Protein AF-A0A845UFA1-F1 (afdb_monomer_lite)

Radius of gyration: 17.44 Å; chains: 1; bounding box: 56×35×31 Å

Sequence (83 aa):
MKTLITSALIATAALTGAASAASTAANATNIIESALPGTDLSALSTEQLVAVAGTLQNTDGGAAKKAGVTRALIKSLQFKAEQ

Secondary structure (DSSP, 8-state):
--SHHHHHHHHHHHHHHHHHHHHHHHHHHHHHHHHSTT---TTS-HHHHHHHHHHHHH--S-HHHHHHHHHHHHHHHHHHH--

Structure (mmCIF, N/CA/C/O backbone):
data_AF-A0A845UFA1-F1
#
_entry.id   AF-A0A845UFA1-F1
#
loop_
_atom_site.group_PDB
_atom_site.id
_atom_site.type_symbol
_atom_site.label_atom_id
_atom_site.label_alt_id
_atom_site.label_comp_id
_atom_site.label_asym_id
_atom_site.label_entity_id
_atom_site.label_seq_id
_atom_site.pdbx_PDB_ins_code
_atom_site.Cartn_x
_atom_site.Cartn_y
_atom_site.Cartn_z
_atom_site.occupancy
_atom_site.B_iso_or_equiv
_atom_site.auth_seq_id
_atom_site.auth_comp_id
_atom_site.auth_asym_id
_atom_site.auth_atom_id
_atom_site.pdbx_PDB_model_num
ATOM 1 N N . MET A 1 1 ? -40.051 21.908 6.758 1.00 49.31 1 MET A N 1
ATOM 2 C CA . MET A 1 1 ? -39.727 20.932 5.689 1.00 49.31 1 MET A CA 1
ATOM 3 C C . MET A 1 1 ? -38.524 21.396 4.848 1.00 49.31 1 MET A C 1
ATOM 5 O O . MET A 1 1 ? -38.649 21.541 3.642 1.00 49.31 1 MET A O 1
ATOM 9 N N . LYS A 1 2 ? -37.362 21.702 5.451 1.00 53.66 2 LYS A N 1
ATOM 10 C CA . LYS A 1 2 ? -36.238 22.350 4.726 1.00 53.66 2 LYS A CA 1
ATOM 11 C C . LYS A 1 2 ? -34.849 21.791 5.077 1.00 53.66 2 LYS A C 1
ATOM 13 O O . LYS A 1 2 ? -33.848 22.280 4.580 1.00 53.66 2 LYS A O 1
ATOM 18 N N . THR A 1 3 ? -34.802 20.761 5.919 1.00 52.72 3 THR A N 1
ATOM 19 C CA . THR A 1 3 ? -33.576 20.168 6.478 1.00 52.72 3 THR A CA 1
ATOM 20 C C . THR A 1 3 ? -33.190 18.833 5.842 1.00 52.72 3 THR A C 1
ATOM 22 O O . THR A 1 3 ? -32.080 18.369 6.050 1.00 52.72 3 THR A O 1
ATOM 25 N N . LEU A 1 4 ? -34.074 18.217 5.051 1.00 54.03 4 LEU A N 1
ATOM 26 C CA . LEU A 1 4 ? -33.842 16.872 4.506 1.00 54.03 4 LEU A CA 1
ATOM 27 C C . LEU A 1 4 ? -32.929 16.858 3.268 1.00 54.03 4 LEU A C 1
ATOM 29 O O . LEU A 1 4 ? -32.314 15.839 2.977 1.00 54.03 4 LEU A O 1
ATOM 33 N N . ILE A 1 5 ? -32.806 17.980 2.552 1.00 56.38 5 ILE A N 1
ATOM 34 C CA . ILE A 1 5 ? -32.034 18.046 1.297 1.00 56.38 5 ILE A CA 1
ATOM 35 C C . ILE A 1 5 ? -30.532 18.243 1.572 1.00 56.38 5 ILE A C 1
ATOM 37 O O . ILE A 1 5 ? -29.689 17.734 0.837 1.00 56.38 5 ILE A O 1
ATOM 41 N N . THR A 1 6 ? -30.167 18.923 2.661 1.00 52.41 6 THR A N 1
ATOM 42 C CA . THR A 1 6 ? -28.766 19.223 2.998 1.00 52.41 6 THR A CA 1
ATOM 43 C C . THR A 1 6 ? -27.984 17.989 3.457 1.00 52.41 6 THR A C 1
ATOM 45 O O . THR A 1 6 ? -26.808 17.854 3.127 1.00 52.41 6 THR A O 1
ATOM 48 N N . SER A 1 7 ? -28.625 17.049 4.158 1.00 52.47 7 SER A N 1
ATOM 49 C CA . SER A 1 7 ? -27.980 15.816 4.637 1.00 52.47 7 SER A CA 1
ATOM 50 C C . SER A 1 7 ? -27.568 14.874 3.498 1.00 52.47 7 SER A C 1
ATOM 52 O O . SER A 1 7 ? -26.526 14.228 3.585 1.00 52.47 7 SER A O 1
ATOM 54 N N . ALA A 1 8 ? -28.341 14.831 2.407 1.00 54.34 8 ALA A N 1
ATOM 55 C CA . ALA A 1 8 ? -28.043 13.986 1.249 1.00 54.34 8 ALA A CA 1
ATOM 56 C C . ALA A 1 8 ? -26.808 14.469 0.462 1.00 54.34 8 ALA A C 1
ATOM 58 O O . ALA A 1 8 ? -26.020 13.650 -0.019 1.00 54.34 8 ALA A O 1
ATOM 59 N N . LEU A 1 9 ? -26.593 15.789 0.371 1.00 53.88 9 LEU A N 1
ATOM 60 C CA . LEU A 1 9 ? -25.397 16.347 -0.274 1.00 53.88 9 LEU A CA 1
ATOM 61 C C . LEU A 1 9 ? -24.120 16.073 0.534 1.00 53.88 9 LEU A C 1
ATOM 63 O O . LEU A 1 9 ? -23.099 15.712 -0.047 1.00 53.88 9 LEU A O 1
ATOM 67 N N . ILE A 1 10 ? -24.176 16.200 1.863 1.00 60.38 10 ILE A N 1
ATOM 68 C CA . ILE A 1 10 ? -23.019 15.950 2.740 1.00 60.38 10 ILE A CA 1
ATOM 69 C C . ILE A 1 10 ? -22.631 14.464 2.701 1.00 60.38 10 ILE A C 1
ATOM 71 O O . ILE A 1 10 ? -21.452 14.135 2.573 1.00 60.38 10 ILE A O 1
ATOM 75 N N . ALA A 1 11 ? -23.620 13.564 2.717 1.00 56.84 11 ALA A N 1
ATOM 76 C CA . ALA A 1 11 ? -23.387 12.130 2.559 1.00 56.84 11 ALA A CA 1
ATOM 77 C C . ALA A 1 11 ? -22.783 11.779 1.184 1.00 56.84 11 ALA A C 1
ATOM 79 O O . ALA A 1 11 ? -21.905 10.924 1.103 1.00 56.84 11 ALA A O 1
ATOM 80 N N . THR A 1 12 ? -23.184 12.472 0.112 1.00 55.78 12 THR A N 1
ATOM 81 C CA . THR A 1 12 ? -22.640 12.265 -1.244 1.00 55.78 12 THR A CA 1
ATOM 82 C C . THR A 1 12 ? -21.185 12.725 -1.370 1.00 55.78 12 THR A C 1
ATOM 84 O O . THR A 1 12 ? -20.375 12.042 -2.000 1.00 55.78 12 THR A O 1
ATOM 87 N N . ALA A 1 13 ? -20.818 13.849 -0.750 1.00 58.06 13 ALA A N 1
ATOM 88 C CA . ALA A 1 13 ? -19.435 14.328 -0.740 1.00 58.06 13 ALA A CA 1
ATOM 89 C C . ALA A 1 13 ? -18.519 13.398 0.075 1.00 58.06 13 ALA A C 1
ATOM 91 O O . ALA A 1 13 ? -17.427 13.056 -0.379 1.00 58.06 13 ALA A O 1
ATOM 92 N N . ALA A 1 14 ? -18.990 12.922 1.233 1.00 58.03 14 ALA A N 1
ATOM 93 C CA . ALA A 1 14 ? -18.268 11.939 2.037 1.00 58.03 14 ALA A CA 1
ATOM 94 C C . ALA A 1 14 ? -18.114 10.591 1.306 1.00 58.03 14 ALA A C 1
ATOM 96 O O . ALA A 1 14 ? -17.035 10.002 1.327 1.00 58.03 14 ALA A O 1
ATOM 97 N N . LEU A 1 15 ? -19.153 10.132 0.597 1.00 56.75 15 LEU A N 1
ATOM 98 C CA . LEU A 1 15 ? -19.115 8.899 -0.196 1.00 56.75 15 LEU A CA 1
ATOM 99 C C . LEU A 1 15 ? -18.161 9.010 -1.396 1.00 56.75 15 LEU A C 1
ATOM 101 O O . LEU A 1 15 ? -17.388 8.091 -1.657 1.00 56.75 15 LEU A O 1
ATOM 105 N N . THR A 1 16 ? -18.163 10.150 -2.090 1.00 60.41 16 THR A N 1
ATOM 106 C CA . THR A 1 16 ? -17.236 10.419 -3.204 1.00 60.41 16 THR A CA 1
ATOM 107 C C . THR A 1 16 ? -15.783 10.514 -2.721 1.00 60.41 16 THR A C 1
ATOM 109 O O . THR A 1 16 ? -14.873 9.984 -3.365 1.00 60.41 16 THR A O 1
ATOM 112 N N . GLY A 1 17 ? -15.553 11.135 -1.559 1.00 58.84 17 GLY A N 1
ATOM 113 C CA . GLY A 1 17 ? -14.237 11.182 -0.919 1.00 58.84 17 GLY A CA 1
ATOM 114 C C . GLY A 1 17 ? -13.726 9.794 -0.519 1.00 58.84 17 GLY A C 1
ATOM 115 O O . GLY A 1 17 ? -12.585 9.445 -0.822 1.00 58.84 17 GLY A O 1
ATOM 116 N N . ALA A 1 18 ? -14.587 8.963 0.076 1.00 59.81 18 ALA A N 1
ATOM 117 C CA . ALA A 1 18 ? -14.252 7.589 0.452 1.00 59.81 18 ALA A CA 1
ATOM 118 C C . ALA A 1 18 ? -13.959 6.697 -0.767 1.00 59.81 18 ALA A C 1
ATOM 120 O O . ALA A 1 18 ? -12.996 5.933 -0.750 1.00 59.81 18 ALA A O 1
ATOM 121 N N . ALA A 1 19 ? -14.733 6.830 -1.850 1.00 60.06 19 ALA A N 1
ATOM 122 C CA . ALA A 1 19 ? -14.497 6.098 -3.095 1.00 60.06 19 ALA A CA 1
ATOM 123 C C . ALA A 1 19 ? -13.139 6.453 -3.725 1.00 60.06 19 ALA A C 1
ATOM 125 O O . ALA A 1 19 ? -12.409 5.574 -4.185 1.00 60.06 19 ALA A O 1
ATOM 126 N N . SER A 1 20 ? -12.767 7.735 -3.688 1.00 61.00 20 SER A N 1
ATOM 127 C CA . SER A 1 20 ? -11.489 8.213 -4.228 1.00 61.00 20 SER A CA 1
ATOM 128 C C . SER A 1 20 ? -10.301 7.687 -3.411 1.00 61.00 20 SER A C 1
ATOM 130 O O . SER A 1 20 ? -9.307 7.222 -3.975 1.00 61.00 20 SER A O 1
ATOM 132 N N . ALA A 1 21 ? -10.419 7.676 -2.080 1.00 61.44 21 ALA A N 1
ATOM 133 C CA . ALA A 1 21 ? -9.409 7.104 -1.192 1.00 61.44 21 ALA A CA 1
ATOM 134 C C . ALA A 1 21 ? -9.273 5.580 -1.368 1.00 61.44 21 ALA A C 1
ATOM 136 O O . ALA A 1 21 ? -8.156 5.070 -1.463 1.00 61.44 21 ALA A O 1
ATOM 137 N N . ALA A 1 22 ? -10.393 4.859 -1.489 1.00 65.38 22 ALA A N 1
ATOM 138 C CA . ALA A 1 22 ? -10.403 3.414 -1.713 1.00 65.38 22 ALA A CA 1
ATOM 139 C C . ALA A 1 22 ? -9.774 3.028 -3.062 1.00 65.38 22 ALA A C 1
ATOM 141 O O . ALA A 1 22 ? -8.977 2.094 -3.131 1.00 65.38 22 ALA A O 1
ATOM 142 N N . SER A 1 23 ? -10.067 3.779 -4.129 1.00 72.81 23 SER A N 1
ATOM 143 C CA . SER A 1 23 ? -9.470 3.538 -5.447 1.00 72.81 23 SER A CA 1
ATOM 144 C C . SER A 1 23 ? -7.960 3.793 -5.447 1.00 72.81 23 SER A C 1
ATOM 146 O O . SER A 1 23 ? -7.204 3.065 -6.091 1.00 72.81 23 SER A O 1
ATOM 148 N N . THR A 1 24 ? -7.506 4.799 -4.695 1.00 75.06 24 THR A N 1
ATOM 149 C CA . THR A 1 24 ? -6.077 5.106 -4.549 1.00 75.06 24 THR A CA 1
ATOM 150 C C . THR A 1 24 ? -5.354 4.002 -3.771 1.00 75.06 24 THR A C 1
ATOM 152 O O . THR A 1 24 ? -4.273 3.575 -4.177 1.00 75.06 24 THR A O 1
ATOM 155 N N . ALA A 1 25 ? -5.978 3.481 -2.708 1.00 75.06 25 ALA A N 1
ATOM 156 C CA . ALA A 1 25 ? -5.471 2.345 -1.941 1.00 75.06 25 ALA A CA 1
ATOM 157 C C . ALA A 1 25 ? -5.324 1.093 -2.816 1.00 75.06 25 ALA A C 1
ATOM 159 O O . ALA A 1 25 ? -4.256 0.492 -2.861 1.00 75.06 25 ALA A O 1
ATOM 160 N N . ALA A 1 26 ? -6.372 0.740 -3.566 1.00 80.44 26 ALA A N 1
ATOM 161 C CA . ALA A 1 26 ? -6.375 -0.435 -4.432 1.00 80.44 26 ALA A CA 1
ATOM 162 C C . ALA A 1 26 ? -5.291 -0.360 -5.519 1.00 80.44 26 ALA A C 1
ATOM 164 O O . ALA A 1 26 ? -4.617 -1.354 -5.796 1.00 80.44 26 ALA A O 1
ATOM 165 N N . ASN A 1 27 ? -5.083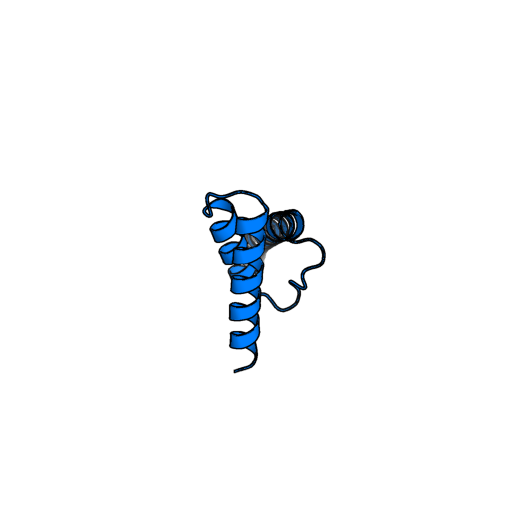 0.818 -6.114 1.00 84.81 27 ASN A N 1
ATOM 166 C CA . ASN A 1 27 ? -4.009 1.020 -7.085 1.00 84.81 27 ASN A CA 1
ATOM 167 C C . ASN A 1 27 ? -2.622 0.863 -6.437 1.00 84.81 27 ASN A C 1
ATOM 169 O O . ASN A 1 27 ? -1.755 0.183 -6.981 1.00 84.81 27 ASN A O 1
ATOM 173 N N . ALA A 1 28 ? -2.423 1.442 -5.249 1.00 83.75 28 ALA A N 1
ATOM 174 C CA . ALA A 1 28 ? -1.174 1.312 -4.509 1.00 83.75 28 ALA A CA 1
ATOM 175 C C . ALA A 1 28 ? -0.861 -0.151 -4.151 1.00 83.75 28 ALA A C 1
ATOM 177 O O . ALA A 1 28 ? 0.256 -0.607 -4.386 1.00 83.75 28 ALA A O 1
ATOM 178 N N . THR A 1 29 ? -1.853 -0.905 -3.668 1.00 84.19 29 THR A N 1
ATOM 179 C CA . THR A 1 29 ? -1.733 -2.343 -3.390 1.00 84.19 29 THR A CA 1
ATOM 180 C C . THR A 1 29 ? -1.297 -3.115 -4.631 1.00 84.19 29 THR A C 1
ATOM 182 O O . THR A 1 29 ? -0.314 -3.845 -4.566 1.00 84.19 29 THR A O 1
ATOM 185 N N . ASN A 1 30 ? -1.939 -2.891 -5.783 1.00 85.38 30 ASN A N 1
ATOM 186 C CA . ASN A 1 30 ? -1.571 -3.563 -7.036 1.00 85.38 30 ASN A CA 1
ATOM 187 C C . ASN A 1 30 ? -0.118 -3.285 -7.453 1.00 85.38 30 ASN A C 1
ATOM 189 O O . ASN A 1 30 ? 0.598 -4.199 -7.861 1.00 85.38 30 ASN A O 1
ATOM 193 N N . ILE A 1 31 ? 0.343 -2.036 -7.326 1.00 84.44 31 ILE A N 1
ATOM 194 C CA . ILE A 1 31 ? 1.732 -1.665 -7.642 1.00 84.44 31 ILE A CA 1
ATOM 195 C C . ILE A 1 31 ? 2.712 -2.412 -6.729 1.00 84.44 31 ILE A C 1
ATOM 197 O O . ILE A 1 31 ? 3.743 -2.907 -7.190 1.00 84.44 31 ILE A O 1
ATOM 201 N N . ILE A 1 32 ? 2.395 -2.495 -5.436 1.00 83.75 32 ILE A N 1
ATOM 202 C CA . ILE A 1 32 ? 3.241 -3.163 -4.446 1.00 83.75 32 ILE A CA 1
ATOM 203 C C . ILE A 1 32 ? 3.253 -4.675 -4.674 1.00 83.75 32 ILE A C 1
ATOM 205 O O . ILE A 1 32 ? 4.334 -5.256 -4.727 1.00 83.75 32 ILE A O 1
ATOM 209 N N . GLU A 1 33 ? 2.093 -5.302 -4.870 1.00 84.56 33 GLU A N 1
ATOM 210 C CA . GLU A 1 33 ? 1.984 -6.738 -5.147 1.00 84.56 33 GLU A CA 1
ATOM 211 C C . GLU A 1 33 ? 2.681 -7.132 -6.450 1.00 84.56 33 GLU A C 1
ATOM 213 O O . GLU A 1 33 ? 3.347 -8.164 -6.506 1.00 84.56 33 GLU A O 1
ATOM 218 N N . SER A 1 34 ? 2.616 -6.285 -7.483 1.00 82.94 34 SER A N 1
ATOM 219 C CA . SER A 1 34 ? 3.329 -6.529 -8.738 1.00 82.94 34 SER A CA 1
ATOM 220 C C . SER A 1 34 ? 4.850 -6.521 -8.565 1.00 82.94 34 SER A C 1
ATOM 222 O O . SER A 1 34 ? 5.549 -7.217 -9.302 1.00 82.94 34 SER A O 1
ATOM 224 N N . ALA A 1 35 ? 5.379 -5.723 -7.637 1.00 81.75 35 ALA A N 1
ATOM 225 C CA . ALA A 1 35 ? 6.810 -5.678 -7.348 1.00 81.75 35 ALA A CA 1
ATOM 226 C C . ALA A 1 35 ? 7.239 -6.727 -6.315 1.00 81.75 35 ALA A C 1
ATOM 228 O O . ALA A 1 35 ? 8.400 -7.142 -6.296 1.00 81.75 35 ALA A O 1
ATOM 229 N N . LEU A 1 36 ? 6.323 -7.115 -5.430 1.00 81.81 36 LEU A N 1
ATOM 230 C CA . LEU A 1 36 ? 6.607 -7.929 -4.264 1.00 81.81 36 LEU A CA 1
ATOM 231 C C . LEU A 1 36 ? 5.413 -8.843 -3.920 1.00 81.81 36 LEU A C 1
ATOM 233 O O . LEU A 1 36 ? 4.699 -8.601 -2.939 1.00 81.81 36 LEU A O 1
ATOM 237 N N . PRO A 1 37 ? 5.200 -9.903 -4.718 1.00 79.44 37 PRO A N 1
ATOM 238 C CA . PRO A 1 37 ? 4.043 -10.778 -4.575 1.00 79.44 37 PRO A CA 1
ATOM 239 C C . PRO A 1 37 ? 4.072 -11.531 -3.241 1.00 79.44 37 PRO A C 1
ATOM 241 O O . PRO A 1 37 ? 5.128 -11.989 -2.798 1.00 79.44 37 PRO A O 1
ATOM 244 N N . GLY A 1 38 ? 2.904 -11.672 -2.608 1.00 79.12 38 GLY A N 1
ATOM 245 C CA . GLY A 1 38 ? 2.757 -12.376 -1.327 1.00 79.12 38 GLY A CA 1
ATOM 246 C C . GLY A 1 38 ? 3.217 -11.577 -0.104 1.00 79.12 38 GLY A C 1
ATOM 247 O O . GLY A 1 38 ? 3.467 -12.156 0.952 1.00 79.12 38 GLY A O 1
ATOM 248 N N . THR A 1 39 ? 3.358 -10.258 -0.234 1.00 80.50 39 THR A N 1
ATOM 249 C CA . THR A 1 39 ? 3.659 -9.387 0.906 1.00 80.50 39 THR A CA 1
ATOM 250 C C . THR A 1 39 ? 2.410 -9.118 1.718 1.00 80.50 39 THR A C 1
ATOM 252 O O . THR A 1 39 ? 1.384 -8.744 1.157 1.00 80.50 39 THR A O 1
ATOM 255 N N . ASP A 1 40 ? 2.508 -9.245 3.041 1.00 79.94 40 ASP A N 1
ATOM 256 C CA . ASP A 1 40 ? 1.413 -8.836 3.909 1.00 79.94 40 ASP A CA 1
ATOM 257 C C . ASP A 1 40 ? 1.344 -7.306 3.987 1.00 79.94 40 ASP A C 1
ATOM 259 O O . ASP A 1 40 ? 2.218 -6.636 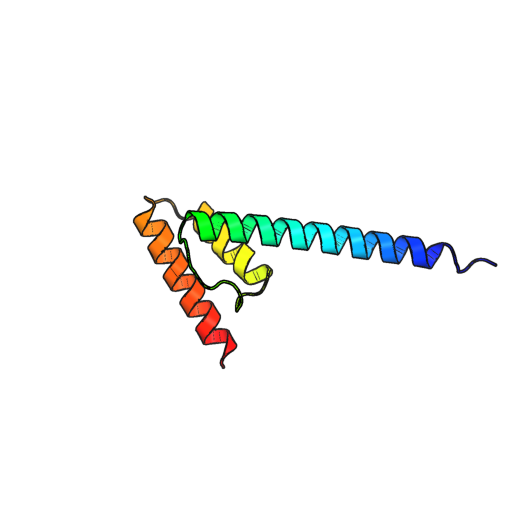4.543 1.00 79.94 40 ASP A O 1
ATOM 263 N N . LEU A 1 41 ? 0.300 -6.768 3.365 1.00 80.94 41 LEU A N 1
ATOM 264 C CA . LEU A 1 41 ? -0.032 -5.346 3.345 1.00 80.94 41 LEU A CA 1
ATOM 265 C C . LEU A 1 41 ? -1.177 -5.016 4.311 1.00 80.94 41 LEU A C 1
ATOM 267 O O . LEU A 1 41 ? -1.529 -3.851 4.464 1.00 80.94 41 LEU A O 1
ATOM 271 N N . SER A 1 42 ? -1.735 -6.032 4.974 1.00 79.50 42 SER A N 1
ATOM 272 C CA . SER A 1 42 ? -2.896 -5.932 5.862 1.00 79.50 42 SER A CA 1
ATOM 273 C C . SER A 1 42 ? -2.636 -5.024 7.065 1.00 79.50 42 SER A C 1
ATOM 275 O O . SER A 1 42 ? -3.547 -4.362 7.552 1.00 79.50 42 SER A O 1
ATOM 277 N N . ALA A 1 43 ? -1.384 -4.968 7.526 1.00 79.50 43 ALA A N 1
ATOM 278 C CA . ALA A 1 43 ? -0.955 -4.102 8.622 1.00 79.50 43 ALA A CA 1
ATOM 279 C C . ALA A 1 43 ? -0.687 -2.639 8.206 1.00 79.50 43 ALA A C 1
ATOM 281 O O . ALA A 1 43 ? -0.352 -1.822 9.062 1.00 79.50 43 ALA A O 1
ATOM 282 N N . LEU A 1 44 ? -0.781 -2.299 6.914 1.00 79.44 44 LEU A N 1
ATOM 283 C CA . LEU A 1 44 ? -0.485 -0.957 6.408 1.00 79.44 44 LEU A CA 1
ATOM 284 C C . LEU A 1 44 ? -1.767 -0.155 6.173 1.00 79.44 44 LEU A C 1
ATOM 286 O O . LEU A 1 44 ? -2.698 -0.605 5.507 1.00 79.44 44 LEU A O 1
ATOM 290 N N . SER A 1 45 ? -1.777 1.090 6.639 1.00 82.81 45 SER A N 1
ATOM 291 C CA . SER A 1 45 ? -2.824 2.059 6.309 1.00 82.81 45 SER A CA 1
ATOM 292 C C . SER A 1 45 ? -2.756 2.482 4.839 1.00 82.81 45 SER A C 1
ATOM 294 O O . SER A 1 45 ? -1.689 2.489 4.224 1.00 82.81 45 SER A O 1
ATOM 296 N N . THR A 1 46 ? -3.877 2.955 4.288 1.00 82.50 46 THR A N 1
ATOM 297 C CA . THR A 1 46 ? -3.960 3.500 2.920 1.00 82.50 46 THR A CA 1
ATOM 298 C C . THR A 1 46 ? -2.856 4.513 2.610 1.00 82.50 46 THR A C 1
ATOM 300 O O . THR A 1 46 ? -2.231 4.446 1.557 1.00 82.50 46 THR A O 1
ATOM 303 N N . GLU A 1 47 ? -2.563 5.425 3.538 1.00 80.81 47 GLU A N 1
ATOM 304 C CA . GLU A 1 47 ? -1.506 6.434 3.378 1.00 80.81 47 GLU A CA 1
ATOM 305 C C . GLU A 1 47 ? -0.114 5.802 3.250 1.00 80.81 47 GLU A C 1
ATOM 307 O O . GLU A 1 47 ? 0.703 6.230 2.434 1.00 80.81 47 GLU A O 1
ATOM 312 N N . GLN A 1 48 ? 0.142 4.740 4.017 1.00 82.81 48 GLN A N 1
ATOM 313 C CA . GLN A 1 48 ? 1.394 3.994 3.969 1.00 82.81 48 GLN A CA 1
ATOM 314 C C . GLN A 1 48 ? 1.522 3.230 2.650 1.00 82.81 48 GLN A C 1
ATOM 316 O O . GLN A 1 48 ? 2.586 3.262 2.036 1.00 82.81 48 GLN A O 1
ATOM 321 N N . LEU A 1 49 ? 0.440 2.613 2.167 1.00 84.50 49 LEU A N 1
ATOM 322 C CA . LEU A 1 49 ? 0.415 1.952 0.860 1.00 84.50 49 LEU A CA 1
ATOM 323 C C . LEU A 1 49 ? 0.725 2.940 -0.264 1.00 84.50 49 LEU A C 1
ATOM 325 O O . LEU A 1 49 ? 1.582 2.676 -1.104 1.00 84.50 49 LEU A O 1
ATOM 329 N N . VAL A 1 50 ? 0.089 4.111 -0.253 1.00 84.69 50 VAL A N 1
ATOM 330 C CA . VAL A 1 50 ? 0.336 5.155 -1.255 1.00 84.69 50 VAL A CA 1
ATOM 331 C C . VAL A 1 50 ? 1.777 5.662 -1.189 1.00 84.69 50 VAL A C 1
ATOM 333 O O . VAL A 1 50 ? 2.411 5.814 -2.232 1.00 84.69 50 VAL A O 1
ATOM 336 N N . ALA A 1 51 ? 2.336 5.856 0.008 1.00 83.31 51 ALA A N 1
ATOM 337 C CA . ALA A 1 51 ? 3.735 6.249 0.175 1.00 83.31 51 ALA A CA 1
ATOM 338 C C . ALA A 1 51 ? 4.709 5.187 -0.365 1.00 83.31 51 ALA A C 1
ATOM 340 O O . ALA A 1 51 ? 5.679 5.521 -1.055 1.00 83.31 51 ALA A O 1
ATOM 341 N N . VAL A 1 52 ? 4.439 3.904 -0.102 1.00 84.56 52 VAL A N 1
ATOM 342 C CA . VAL A 1 52 ? 5.249 2.786 -0.606 1.00 84.56 52 VAL A CA 1
ATOM 343 C C . VAL A 1 52 ? 5.150 2.709 -2.128 1.00 84.56 52 VAL A C 1
ATOM 345 O O . VAL A 1 52 ? 6.183 2.667 -2.794 1.00 84.56 52 VAL A O 1
ATOM 348 N N . ALA A 1 53 ? 3.943 2.756 -2.694 1.00 85.38 53 ALA A N 1
ATOM 349 C CA . ALA A 1 53 ? 3.719 2.720 -4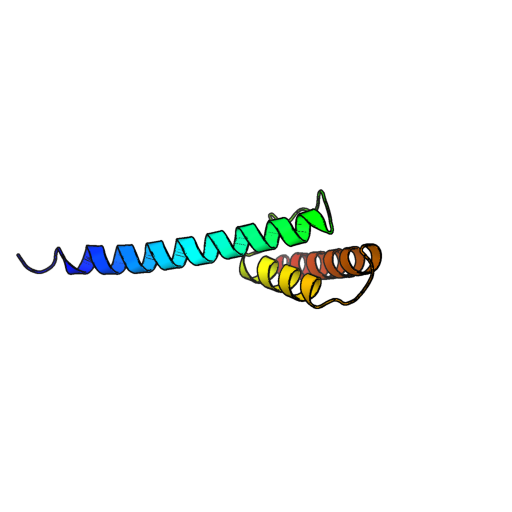.138 1.00 85.38 53 ALA A CA 1
ATOM 350 C C . ALA A 1 53 ? 4.330 3.934 -4.859 1.00 85.38 53 ALA A C 1
ATOM 352 O O . ALA A 1 53 ? 4.907 3.791 -5.937 1.00 85.38 53 ALA A O 1
ATOM 353 N N . GLY A 1 54 ? 4.252 5.127 -4.264 1.00 83.38 54 GLY A N 1
ATOM 354 C CA . GLY A 1 54 ? 4.918 6.331 -4.764 1.00 83.38 54 GLY A CA 1
ATOM 355 C C . GLY A 1 54 ? 6.438 6.177 -4.766 1.00 83.38 54 GLY A C 1
ATOM 356 O O . GLY A 1 54 ? 7.083 6.426 -5.782 1.00 83.38 54 GLY A O 1
ATOM 357 N N . THR A 1 55 ? 7.007 5.660 -3.675 1.00 84.12 55 THR A N 1
ATOM 358 C CA . THR A 1 55 ? 8.446 5.358 -3.586 1.00 84.12 55 THR A CA 1
ATOM 359 C C . THR A 1 55 ? 8.865 4.326 -4.634 1.00 84.12 55 THR A C 1
ATOM 361 O O . THR A 1 55 ? 9.898 4.485 -5.276 1.00 84.12 55 THR A O 1
ATOM 364 N N . LEU A 1 56 ? 8.051 3.296 -4.868 1.00 82.75 56 LEU A N 1
ATOM 365 C CA . LEU A 1 56 ? 8.275 2.247 -5.868 1.00 82.75 56 LEU A CA 1
ATOM 366 C C . LEU A 1 56 ? 8.321 2.787 -7.298 1.00 82.75 56 LEU A C 1
ATOM 368 O O . LEU A 1 56 ? 9.185 2.396 -8.088 1.00 82.75 56 LEU A O 1
ATOM 372 N N . GLN A 1 57 ? 7.396 3.689 -7.624 1.00 81.75 57 GLN A N 1
ATOM 373 C CA . GLN A 1 57 ? 7.344 4.358 -8.922 1.00 81.75 57 GLN A CA 1
ATOM 374 C C . GLN A 1 57 ? 8.541 5.295 -9.107 1.00 81.75 57 GLN A C 1
ATOM 376 O O . GLN A 1 57 ? 9.136 5.298 -10.179 1.00 81.75 57 GLN A O 1
ATOM 381 N N . ASN A 1 58 ? 8.946 5.999 -8.047 1.00 82.12 58 ASN A N 1
ATOM 382 C CA . ASN A 1 58 ? 10.060 6.948 -8.076 1.00 82.12 58 ASN A CA 1
ATOM 383 C C . ASN A 1 58 ? 11.448 6.291 -7.933 1.00 82.12 58 ASN A C 1
ATOM 385 O O . ASN A 1 58 ? 12.470 6.932 -8.158 1.00 82.12 58 ASN A O 1
ATOM 389 N N . THR A 1 59 ? 11.507 5.018 -7.528 1.00 79.38 59 THR A N 1
ATOM 390 C CA . THR A 1 59 ? 12.761 4.265 -7.410 1.00 79.38 59 THR A CA 1
ATOM 391 C C . THR A 1 59 ? 13.206 3.829 -8.796 1.00 79.38 59 THR A C 1
ATOM 393 O O . THR A 1 59 ? 12.678 2.858 -9.341 1.00 79.38 59 THR A O 1
ATOM 396 N N . ASP A 1 60 ? 14.193 4.516 -9.359 1.00 67.12 60 ASP A N 1
ATOM 397 C CA . ASP A 1 60 ? 14.794 4.140 -10.634 1.00 67.12 60 ASP A CA 1
ATOM 398 C C . ASP A 1 60 ? 15.783 2.976 -10.436 1.00 67.12 60 ASP A C 1
ATOM 400 O O . ASP A 1 60 ? 16.753 3.054 -9.674 1.00 67.12 60 ASP A O 1
ATOM 404 N N . GLY A 1 61 ? 15.482 1.828 -11.042 1.00 67.56 61 GLY A N 1
ATOM 405 C CA . GLY A 1 61 ? 16.244 0.596 -10.860 1.00 67.56 61 GLY A CA 1
ATOM 406 C C . GLY A 1 61 ? 15.468 -0.652 -11.274 1.00 67.56 61 GLY A C 1
ATOM 407 O O . GLY A 1 61 ? 14.238 -0.667 -11.283 1.00 67.56 61 GLY A O 1
ATOM 408 N N . GLY A 1 62 ? 16.197 -1.719 -11.615 1.00 74.19 62 GLY A N 1
ATOM 409 C CA . GLY A 1 62 ? 15.598 -3.005 -11.983 1.00 74.19 62 GLY A CA 1
ATOM 410 C C . GLY A 1 62 ? 14.701 -3.584 -10.880 1.00 74.19 62 GLY A C 1
ATOM 411 O O . GLY A 1 62 ? 14.831 -3.224 -9.706 1.00 74.19 62 GLY A O 1
ATOM 412 N N . ALA A 1 63 ? 13.818 -4.517 -11.251 1.00 73.56 63 ALA A N 1
ATOM 413 C CA . ALA A 1 63 ? 12.795 -5.094 -10.370 1.00 73.56 63 ALA A CA 1
ATOM 414 C C . ALA A 1 63 ? 13.334 -5.559 -9.001 1.00 73.56 63 ALA A C 1
ATOM 416 O O . ALA A 1 63 ? 12.692 -5.337 -7.980 1.00 73.56 63 ALA A O 1
ATOM 417 N N . ALA A 1 64 ? 14.554 -6.107 -8.953 1.00 75.56 64 ALA A N 1
ATOM 418 C CA . ALA A 1 64 ? 15.198 -6.537 -7.712 1.00 75.56 64 ALA A CA 1
ATOM 419 C C . ALA A 1 64 ? 15.491 -5.385 -6.728 1.00 75.56 64 ALA A C 1
ATOM 421 O O . ALA A 1 64 ? 15.313 -5.549 -5.521 1.00 75.56 64 ALA A O 1
ATOM 422 N N . LYS A 1 65 ? 15.908 -4.206 -7.220 1.00 79.00 65 LYS A N 1
ATOM 423 C CA . LYS A 1 65 ? 16.121 -3.025 -6.363 1.00 79.00 65 LYS A CA 1
ATOM 424 C C . LYS A 1 65 ? 14.799 -2.497 -5.835 1.00 79.00 65 LYS A C 1
ATOM 426 O O . LYS A 1 65 ? 14.692 -2.247 -4.639 1.00 79.00 65 LYS A O 1
ATOM 431 N N . LYS A 1 66 ? 13.800 -2.379 -6.714 1.00 78.25 66 LYS A N 1
ATOM 432 C CA . LYS A 1 66 ? 12.444 -1.963 -6.343 1.00 78.25 66 LYS A CA 1
ATOM 433 C C . LYS A 1 66 ? 11.888 -2.878 -5.247 1.00 78.25 66 LYS A C 1
ATOM 435 O O . LYS A 1 66 ? 11.579 -2.389 -4.171 1.00 78.25 66 LYS A O 1
ATOM 440 N N . ALA A 1 67 ? 11.911 -4.195 -5.450 1.00 79.69 67 ALA A N 1
ATOM 441 C CA . ALA A 1 67 ? 11.477 -5.180 -4.460 1.00 79.69 67 ALA A CA 1
ATOM 442 C C . ALA A 1 67 ? 12.225 -5.062 -3.116 1.00 79.69 67 ALA A C 1
ATOM 444 O O . ALA A 1 67 ? 11.607 -5.111 -2.052 1.00 79.69 67 ALA A O 1
ATOM 445 N N . GLY A 1 68 ? 13.550 -4.871 -3.142 1.00 81.31 68 GLY A N 1
ATOM 446 C CA . GLY A 1 68 ? 14.356 -4.685 -1.931 1.00 81.31 68 GLY A CA 1
ATOM 447 C C . GLY A 1 68 ? 13.976 -3.430 -1.139 1.00 81.31 68 GLY A C 1
ATOM 448 O O . GLY A 1 68 ? 13.800 -3.506 0.078 1.00 81.31 68 GLY A O 1
ATOM 449 N N . VAL A 1 69 ? 13.794 -2.298 -1.828 1.00 83.06 69 VAL A N 1
ATOM 450 C CA . VAL A 1 69 ? 13.355 -1.030 -1.220 1.00 83.06 69 VAL A CA 1
ATOM 451 C C . VAL A 1 69 ? 11.947 -1.172 -0.648 1.00 83.06 69 VAL A C 1
ATOM 453 O O . VAL A 1 69 ? 11.722 -0.806 0.502 1.00 83.06 69 VAL A O 1
ATOM 456 N N . THR A 1 70 ? 11.023 -1.779 -1.394 1.00 82.19 70 THR A N 1
ATOM 457 C CA . THR A 1 70 ? 9.649 -2.042 -0.947 1.00 82.19 70 THR A CA 1
ATOM 458 C C . THR A 1 70 ? 9.616 -2.871 0.332 1.00 82.19 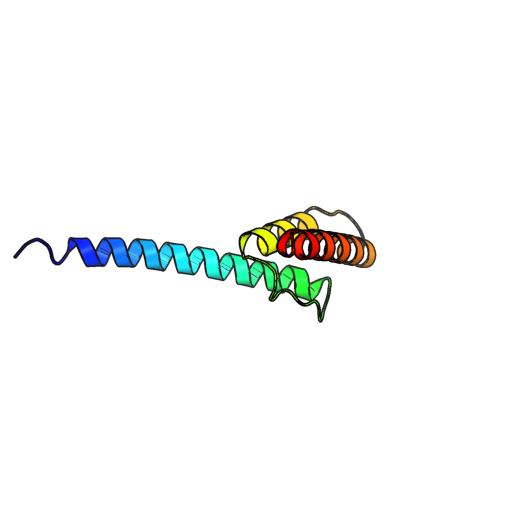70 THR A C 1
ATOM 460 O O . THR A 1 70 ? 8.959 -2.478 1.293 1.00 82.19 70 THR A O 1
ATOM 463 N N . ARG A 1 71 ? 10.372 -3.978 0.395 1.00 82.38 71 ARG A N 1
ATOM 464 C CA . ARG A 1 71 ? 10.473 -4.813 1.607 1.00 82.38 71 ARG A CA 1
ATOM 465 C C . ARG A 1 71 ? 10.990 -4.032 2.802 1.00 82.38 71 ARG A C 1
ATOM 467 O O . ARG A 1 71 ? 10.434 -4.149 3.890 1.00 82.38 71 ARG A O 1
ATOM 474 N N . ALA A 1 72 ? 12.066 -3.271 2.609 1.00 83.81 72 ALA A N 1
ATOM 475 C CA . ALA A 1 72 ? 12.667 -2.484 3.676 1.00 83.81 72 ALA A CA 1
ATOM 476 C C . ALA A 1 72 ? 11.683 -1.435 4.208 1.00 83.81 72 ALA A C 1
ATOM 478 O O . ALA A 1 72 ? 11.533 -1.297 5.420 1.00 83.81 72 ALA A O 1
ATOM 479 N N . LEU A 1 73 ? 10.967 -0.759 3.307 1.00 83.88 73 LEU A N 1
ATOM 480 C CA . LEU A 1 73 ? 10.001 0.273 3.660 1.00 83.88 73 LEU A CA 1
ATOM 481 C C . LEU A 1 73 ? 8.811 -0.310 4.430 1.00 83.88 73 LEU A C 1
ATOM 483 O O . LEU A 1 73 ? 8.480 0.186 5.502 1.00 83.88 73 LEU A O 1
ATOM 487 N N . ILE A 1 74 ? 8.224 -1.404 3.935 1.00 83.12 74 ILE A N 1
ATOM 488 C CA . ILE A 1 74 ? 7.107 -2.095 4.597 1.00 83.12 74 ILE A CA 1
ATOM 489 C C . ILE A 1 74 ? 7.519 -2.573 5.988 1.00 83.12 74 ILE A C 1
ATOM 491 O O . ILE A 1 74 ? 6.814 -2.313 6.958 1.00 83.12 74 ILE A O 1
ATOM 495 N N . LYS A 1 75 ? 8.700 -3.186 6.112 1.00 83.56 75 LYS A N 1
ATOM 496 C CA . LYS A 1 75 ? 9.219 -3.649 7.402 1.00 83.56 75 LYS A CA 1
ATOM 497 C C . LYS A 1 75 ? 9.449 -2.494 8.384 1.00 83.56 75 LYS A C 1
ATOM 499 O O . LYS A 1 75 ? 9.123 -2.624 9.560 1.00 83.56 75 LYS A O 1
ATOM 504 N N . SER A 1 76 ? 9.971 -1.359 7.911 1.00 80.69 76 SER A N 1
ATOM 505 C CA . SER A 1 76 ? 10.136 -0.153 8.735 1.00 80.69 76 SER A CA 1
ATOM 506 C C . SER A 1 76 ? 8.803 0.439 9.194 1.00 80.69 76 SER A C 1
ATOM 508 O O . SER A 1 76 ? 8.729 0.974 10.297 1.00 80.69 76 SER A O 1
ATOM 510 N N . LEU A 1 77 ? 7.763 0.359 8.363 1.00 79.31 77 LEU A N 1
ATOM 511 C CA . LEU A 1 77 ? 6.429 0.864 8.688 1.00 79.3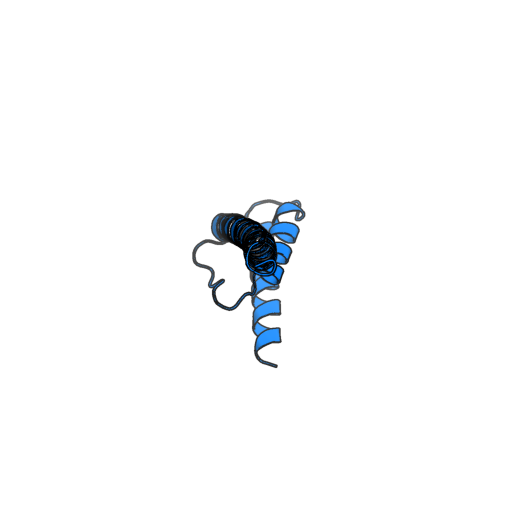1 77 LEU A CA 1
ATOM 512 C C . LEU A 1 77 ? 5.692 -0.056 9.667 1.00 79.31 77 LEU A C 1
ATOM 514 O O . LEU A 1 77 ? 5.081 0.448 10.605 1.00 79.31 77 LEU A O 1
ATOM 518 N N . GLN A 1 78 ? 5.811 -1.376 9.503 1.00 74.19 78 GLN A N 1
ATOM 519 C CA . GLN A 1 78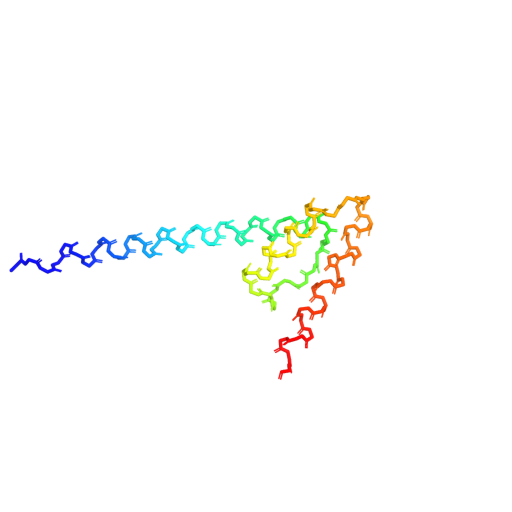 ? 5.252 -2.363 10.433 1.00 74.19 78 GLN A CA 1
ATOM 520 C C . GLN A 1 78 ? 5.888 -2.257 11.824 1.00 74.19 78 GLN A C 1
ATOM 522 O O . GLN A 1 78 ? 5.172 -2.173 12.814 1.00 74.19 78 GLN A O 1
ATOM 527 N N . PHE A 1 79 ? 7.217 -2.128 11.908 1.00 67.38 79 PHE A N 1
ATOM 528 C CA . PHE A 1 79 ? 7.914 -1.982 13.195 1.00 67.38 79 PHE A CA 1
ATOM 529 C C . PHE A 1 79 ? 7.504 -0.714 13.966 1.00 67.38 79 PHE A C 1
ATOM 531 O O . PHE A 1 79 ? 7.608 -0.656 15.186 1.00 67.38 79 PHE A O 1
ATOM 538 N N . LYS A 1 80 ? 7.040 0.322 13.258 1.00 61.94 80 LYS A N 1
ATOM 539 C CA . LYS A 1 80 ? 6.590 1.581 13.862 1.00 61.94 80 LYS A CA 1
ATOM 540 C C . LYS A 1 80 ? 5.135 1.529 14.348 1.00 61.94 80 LYS A C 1
ATOM 542 O O . LYS A 1 80 ? 4.734 2.420 15.080 1.00 61.94 80 LYS A O 1
ATOM 547 N N . ALA A 1 81 ? 4.354 0.532 13.930 1.00 55.66 81 ALA A N 1
ATOM 548 C CA . ALA A 1 81 ? 2.971 0.348 14.369 1.00 55.66 81 ALA A CA 1
ATOM 549 C C . ALA A 1 81 ? 2.859 -0.424 15.700 1.00 55.66 81 ALA A C 1
ATOM 551 O O . ALA A 1 81 ? 1.803 -0.395 16.325 1.00 55.66 81 ALA A O 1
ATOM 552 N N . GLU A 1 82 ? 3.933 -1.094 16.135 1.00 55.34 82 GLU A N 1
ATOM 553 C CA . GLU A 1 82 ? 3.992 -1.879 17.382 1.00 55.34 82 GLU A CA 1
ATOM 554 C C . GLU A 1 82 ? 4.601 -1.116 18.582 1.00 55.34 82 GLU A C 1
ATOM 556 O O . GLU A 1 82 ? 4.726 -1.691 19.662 1.00 55.34 82 GLU A O 1
ATOM 561 N N . GLN A 1 83 ? 4.982 0.157 18.411 1.00 47.50 83 GLN A N 1
ATOM 562 C CA . GLN A 1 83 ? 5.603 1.021 19.434 1.00 47.50 83 GLN A CA 1
ATOM 563 C C . GLN A 1 83 ? 4.686 2.187 19.798 1.00 47.50 83 GLN A C 1
ATOM 565 O O . GLN A 1 83 ? 4.614 2.516 21.002 1.00 47.50 83 GLN A O 1
#

pLDDT: mean 72.97, std 11.84, range [47.5, 85.38]

Foldseek 3Di:
DPPPVVVVVVVVVVVVVVVVLVVLLVVLVVQLCVLAPPDPCVLPDSVLSNVLSVCLVVDPDDSVVSNVSSVVSSVVRNVVVVD